Protein AF-A0A1D6EKJ6-F1 (afdb_monomer_lite)

Foldseek 3Di:
DLCVQAVVVDKDFLVRQLVCQVVVVHHSVCSVVVQVVCVVVVQKDWDDDDPTIIIHGDVVVVVPVDDD

pLDDT: mean 80.67, std 13.8, range [33.5, 92.38]

Secondary structure (DSSP, 8-state):
-HHHHHHH---EEHHHHHHHGGGGT--HHHHHHHHHHHHHTTSSEEEEETTEEEEE--HHHHHTT---

Structure (mmCIF, N/CA/C/O backbone):
data_AF-A0A1D6EKJ6-F1
#
_entry.id   AF-A0A1D6EKJ6-F1
#
loop_
_atom_site.group_PDB
_atom_site.id
_atom_site.type_symbol
_atom_site.label_atom_id
_atom_site.label_alt_id
_atom_site.label_comp_id
_atom_site.label_asym_id
_atom_site.label_entity_id
_atom_site.label_seq_id
_atom_site.pdbx_PDB_ins_code
_atom_site.Cartn_x
_atom_site.Cartn_y
_atom_site.Cartn_z
_atom_site.occupancy
_atom_site.B_iso_or_equiv
_atom_site.auth_seq_id
_atom_site.auth_comp_id
_atom_site.auth_asym_id
_atom_site.auth_atom_id
_atom_site.pdbx_PDB_model_num
ATOM 1 N N . MET A 1 1 ? -4.395 -0.179 6.177 1.00 77.12 1 MET A N 1
ATOM 2 C CA . MET A 1 1 ? -3.531 0.030 4.990 1.00 77.12 1 MET A CA 1
ATOM 3 C C . MET A 1 1 ? -4.328 0.448 3.759 1.00 77.12 1 MET A C 1
ATOM 5 O O . MET A 1 1 ? -3.992 1.472 3.187 1.00 77.12 1 MET A O 1
ATOM 9 N N . LEU A 1 2 ? -5.389 -0.283 3.385 1.00 77.00 2 LEU A N 1
ATOM 10 C CA . LEU A 1 2 ? -6.218 -0.017 2.192 1.00 77.00 2 LEU A CA 1
ATOM 11 C C . LEU A 1 2 ? -6.688 1.431 2.035 1.00 77.00 2 LEU A C 1
ATOM 13 O O . LEU A 1 2 ? -6.612 1.980 0.946 1.00 77.00 2 LEU A O 1
ATOM 17 N N . GLN A 1 3 ? -7.087 2.075 3.134 1.00 76.88 3 GLN A N 1
ATOM 18 C CA . GLN A 1 3 ? -7.488 3.485 3.126 1.00 76.88 3 GLN A CA 1
ATOM 19 C C . GLN A 1 3 ? -6.439 4.411 2.493 1.00 76.88 3 GLN A C 1
ATOM 21 O O . GLN A 1 3 ? -6.810 5.333 1.786 1.00 76.88 3 GLN A O 1
ATOM 26 N N . ILE A 1 4 ? -5.143 4.152 2.704 1.00 80.25 4 ILE A N 1
ATOM 27 C CA . ILE A 1 4 ? -4.056 4.966 2.133 1.00 80.25 4 ILE A CA 1
ATOM 28 C C . ILE A 1 4 ? -4.072 4.858 0.607 1.00 80.25 4 ILE A C 1
ATOM 30 O O . ILE A 1 4 ? -3.961 5.857 -0.092 1.00 80.25 4 ILE A O 1
ATOM 34 N N . PHE A 1 5 ? -4.259 3.643 0.095 1.00 81.62 5 PHE A N 1
ATOM 35 C CA . PHE A 1 5 ? -4.308 3.400 -1.338 1.00 81.62 5 PHE A CA 1
ATOM 36 C C . PHE A 1 5 ? -5.557 4.010 -1.979 1.00 81.62 5 PHE A C 1
ATOM 38 O O . PHE A 1 5 ? -5.445 4.636 -3.026 1.00 81.62 5 PHE A O 1
ATOM 45 N N . TYR A 1 6 ? -6.726 3.890 -1.343 1.00 79.00 6 TYR A N 1
ATOM 46 C CA . TYR A 1 6 ? -7.974 4.442 -1.884 1.00 79.00 6 TYR A CA 1
ATOM 47 C C . TYR A 1 6 ? -8.061 5.965 -1.811 1.00 79.00 6 T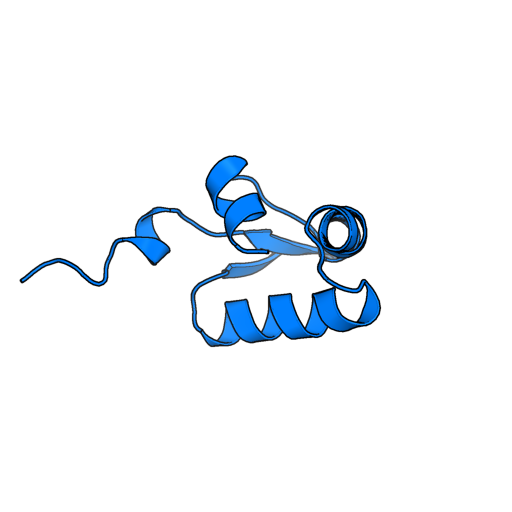YR A C 1
ATOM 49 O O . TYR A 1 6 ? -8.637 6.574 -2.707 1.00 79.00 6 TYR A O 1
ATOM 57 N N . GLU A 1 7 ? -7.513 6.574 -0.760 1.00 77.81 7 GLU A N 1
ATOM 58 C CA . GLU A 1 7 ? -7.559 8.025 -0.557 1.00 77.81 7 GLU A CA 1
ATOM 59 C C . GLU A 1 7 ? -6.517 8.740 -1.425 1.00 77.81 7 GLU A C 1
ATOM 61 O O . GLU A 1 7 ? -6.809 9.786 -1.996 1.00 77.81 7 GLU A O 1
ATOM 66 N N . SER A 1 8 ? -5.318 8.164 -1.571 1.00 77.25 8 SER A N 1
ATOM 67 C CA . SER A 1 8 ? -4.273 8.745 -2.418 1.00 77.25 8 SER A CA 1
ATOM 68 C C . SER A 1 8 ? -4.387 8.353 -3.891 1.00 77.25 8 SER A C 1
ATOM 70 O O . SER A 1 8 ? -3.942 9.121 -4.731 1.00 77.25 8 SER A O 1
ATOM 72 N N . GLN A 1 9 ? -4.958 7.183 -4.214 1.00 76.56 9 GLN A N 1
ATOM 73 C CA . GLN A 1 9 ? -5.026 6.635 -5.583 1.00 76.56 9 GLN A CA 1
ATOM 74 C C . GLN A 1 9 ? -3.664 6.623 -6.303 1.00 76.56 9 GLN A C 1
ATOM 76 O O . GLN A 1 9 ? -3.578 6.752 -7.521 1.00 76.56 9 GLN A O 1
ATOM 81 N N . GLU A 1 10 ? -2.591 6.457 -5.530 1.00 82.50 10 GLU A N 1
ATOM 82 C CA . GLU A 1 10 ? -1.205 6.550 -5.985 1.00 82.50 10 GLU A CA 1
ATOM 83 C C . GLU A 1 10 ? -0.472 5.211 -5.833 1.00 82.50 10 GLU A C 1
ATOM 85 O O . GLU A 1 10 ? -0.917 4.287 -5.141 1.00 82.50 10 GLU A O 1
ATOM 90 N N . PHE A 1 11 ? 0.692 5.123 -6.475 1.00 87.31 11 PHE A N 1
ATOM 91 C CA . PHE A 1 11 ? 1.588 3.978 -6.372 1.00 87.31 11 PHE A CA 1
ATOM 92 C C . PHE A 1 11 ? 2.553 4.160 -5.205 1.00 87.31 11 PHE A C 1
ATOM 94 O O . PHE A 1 11 ? 3.293 5.140 -5.124 1.00 87.31 11 PHE A O 1
ATOM 101 N N . PHE A 1 12 ? 2.613 3.163 -4.332 1.00 89.50 12 PHE A N 1
ATOM 102 C CA . PHE A 1 12 ? 3.480 3.160 -3.165 1.00 89.50 12 PHE A CA 1
ATOM 103 C C . PHE A 1 12 ? 4.548 2.085 -3.270 1.00 89.50 12 PHE A C 1
ATOM 105 O O . PHE A 1 12 ? 4.319 0.975 -3.733 1.00 89.50 12 PHE A O 1
ATOM 112 N N . LEU A 1 13 ? 5.739 2.393 -2.778 1.00 91.00 13 LEU A N 1
ATOM 113 C CA . LEU A 1 13 ? 6.796 1.402 -2.610 1.00 91.00 13 LEU A CA 1
ATOM 114 C C . LEU A 1 13 ? 6.672 0.754 -1.231 1.00 91.00 13 LEU A C 1
ATOM 116 O O . LEU A 1 13 ? 6.200 1.387 -0.286 1.00 91.00 13 LEU A O 1
ATOM 120 N N . LEU A 1 14 ? 7.200 -0.462 -1.075 1.00 88.06 14 LEU A N 1
ATOM 121 C CA . LEU A 1 14 ? 7.221 -1.143 0.228 1.00 88.06 14 LEU A CA 1
ATOM 122 C C . LEU A 1 14 ? 7.833 -0.259 1.328 1.00 88.06 14 LEU A C 1
ATOM 124 O O . LEU A 1 14 ? 7.254 -0.104 2.396 1.00 88.06 14 LEU A O 1
ATOM 128 N N . LYS A 1 15 ? 8.943 0.419 1.008 1.00 88.06 15 LYS A N 1
ATOM 129 C CA . LYS A 1 15 ? 9.626 1.357 1.912 1.00 88.06 15 LYS A CA 1
ATOM 130 C C . LYS A 1 15 ? 8.755 2.550 2.335 1.00 88.06 15 LYS A C 1
ATOM 132 O O . LYS A 1 15 ? 8.913 3.071 3.435 1.00 88.06 15 LYS A O 1
ATOM 137 N N . GLU A 1 16 ? 7.863 3.007 1.454 1.00 90.31 16 GLU A N 1
ATOM 138 C CA . GLU A 1 16 ? 6.958 4.129 1.727 1.00 90.31 16 GLU A CA 1
ATOM 139 C C . GLU A 1 16 ? 5.810 3.656 2.620 1.00 90.31 16 GLU A C 1
ATOM 141 O O . GLU A 1 16 ? 5.475 4.305 3.610 1.00 90.31 16 GLU A O 1
ATOM 146 N N . LEU A 1 17 ? 5.280 2.463 2.341 1.00 87.62 17 LEU A N 1
ATOM 147 C CA . LEU A 1 17 ? 4.282 1.804 3.176 1.00 87.62 17 LEU A CA 1
ATOM 148 C C . LEU A 1 17 ? 4.821 1.523 4.579 1.00 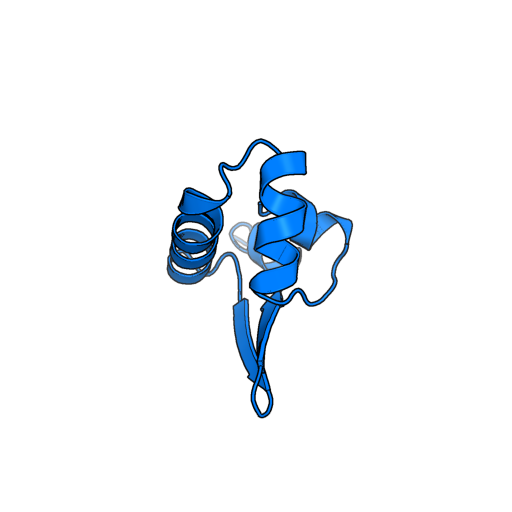87.62 17 LEU A C 1
ATOM 150 O O . LEU A 1 17 ? 4.110 1.772 5.545 1.00 87.62 17 LEU A O 1
ATOM 154 N N . GLU A 1 18 ? 6.076 1.098 4.728 1.00 87.44 18 GLU A N 1
ATOM 155 C CA . GLU A 1 18 ? 6.714 0.897 6.040 1.00 87.44 18 GLU A CA 1
ATOM 156 C C . GLU A 1 18 ? 6.812 2.202 6.854 1.00 87.44 18 GLU A C 1
ATOM 158 O O . GLU A 1 18 ? 6.722 2.178 8.082 1.00 87.44 18 GLU A O 1
ATOM 163 N N . LYS A 1 19 ? 6.911 3.365 6.194 1.00 88.00 19 LYS A N 1
ATOM 164 C CA . LYS A 1 19 ? 6.866 4.683 6.857 1.00 88.00 19 LYS A CA 1
ATOM 165 C C . LYS A 1 19 ? 5.445 5.169 7.154 1.00 88.00 19 LYS A C 1
ATOM 167 O O . LYS A 1 19 ? 5.231 5.870 8.143 1.00 88.00 19 LYS A O 1
ATOM 172 N N . MET A 1 20 ? 4.483 4.853 6.288 1.00 84.81 20 MET A N 1
ATOM 173 C CA . MET A 1 20 ? 3.087 5.300 6.399 1.00 84.81 20 MET A CA 1
ATOM 174 C C . MET A 1 20 ? 2.235 4.403 7.302 1.00 84.81 20 MET A C 1
ATOM 176 O O . MET A 1 20 ? 1.368 4.899 8.018 1.00 84.81 20 MET A O 1
ATOM 180 N N . GLY A 1 21 ? 2.512 3.102 7.319 1.00 84.81 21 GLY A N 1
ATOM 181 C CA . GLY A 1 21 ? 1.837 2.084 8.122 1.00 84.81 21 GLY A CA 1
ATOM 182 C C . GLY A 1 21 ? 1.684 2.455 9.596 1.00 84.81 21 GLY A C 1
ATOM 183 O O . GLY A 1 21 ? 0.539 2.529 10.056 1.00 84.81 21 GLY A O 1
ATOM 184 N N . PRO A 1 22 ? 2.769 2.792 10.324 1.00 83.50 22 PRO A N 1
ATOM 185 C CA . PRO A 1 22 ? 2.667 3.173 11.733 1.00 83.50 22 PRO A CA 1
ATOM 186 C C . PRO A 1 22 ? 1.822 4.428 11.958 1.00 83.50 22 PRO A C 1
ATOM 188 O O . PRO A 1 22 ? 1.161 4.532 12.987 1.00 83.50 22 PRO A O 1
ATOM 191 N N . LYS A 1 23 ? 1.736 5.346 10.982 1.00 84.06 23 LYS A N 1
ATOM 192 C CA . LYS A 1 23 ? 0.852 6.522 11.081 1.00 84.06 23 LYS A CA 1
ATOM 193 C C . LYS A 1 23 ? -0.634 6.167 10.996 1.00 84.06 23 LYS A C 1
ATOM 195 O O . LYS A 1 23 ? -1.470 6.947 11.435 1.00 84.06 23 LYS A O 1
ATOM 200 N N . LYS A 1 24 ? -0.968 5.005 10.432 1.00 80.75 24 LYS A N 1
ATOM 201 C CA . LYS A 1 24 ? -2.335 4.468 10.349 1.00 80.75 24 LYS A CA 1
ATOM 202 C C . LYS A 1 24 ? -2.584 3.341 11.359 1.00 80.75 24 LYS A C 1
ATOM 204 O O . LYS A 1 24 ? -3.574 2.630 11.230 1.00 80.75 24 LYS A O 1
ATOM 209 N N . GLY A 1 25 ? -1.699 3.173 12.347 1.00 79.12 25 GLY A N 1
ATOM 210 C CA . GL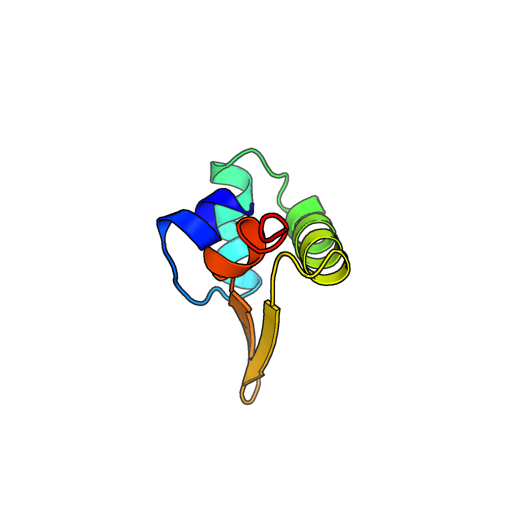Y A 1 25 ? -1.837 2.174 13.410 1.00 79.12 25 GLY A CA 1
ATOM 211 C C . GLY A 1 25 ? -1.358 0.766 13.043 1.00 79.12 25 GLY A C 1
ATOM 212 O O . GLY A 1 25 ? -1.564 -0.160 13.820 1.00 79.12 25 GLY A O 1
ATOM 213 N N . VAL A 1 26 ? -0.708 0.584 11.888 1.00 83.50 26 VAL A N 1
ATOM 214 C CA . VAL A 1 26 ? -0.105 -0.700 11.505 1.00 83.50 26 VAL A CA 1
ATOM 215 C C . VAL A 1 26 ? 1.328 -0.754 12.019 1.00 83.50 26 VAL A C 1
ATOM 217 O O . VAL A 1 26 ? 2.149 0.098 11.685 1.00 83.50 26 VAL A O 1
ATOM 220 N N . ILE A 1 27 ? 1.650 -1.763 12.824 1.00 84.19 27 ILE A N 1
ATOM 221 C CA . ILE A 1 27 ? 3.003 -1.962 13.355 1.00 84.19 27 ILE A CA 1
ATOM 222 C C . ILE A 1 27 ? 3.967 -2.166 12.181 1.00 84.19 27 ILE A C 1
ATOM 224 O O . ILE A 1 27 ? 3.699 -2.995 11.318 1.00 84.19 27 ILE A O 1
ATOM 228 N N . SER A 1 28 ? 5.093 -1.442 12.155 1.00 78.19 28 SER A N 1
ATOM 229 C CA . SER A 1 28 ? 6.040 -1.442 11.021 1.00 78.19 28 SER A CA 1
ATOM 230 C C . SER A 1 28 ? 6.488 -2.855 10.611 1.00 78.19 28 SER A C 1
ATOM 232 O O . SER A 1 28 ? 6.513 -3.191 9.432 1.00 78.19 28 SER A O 1
ATOM 234 N N . GLN A 1 29 ? 6.715 -3.732 11.594 1.00 83.25 29 GLN A N 1
ATOM 235 C CA . GLN A 1 29 ? 7.059 -5.142 11.375 1.00 83.25 29 GLN A CA 1
ATOM 236 C C . GLN A 1 29 ? 5.947 -5.936 10.672 1.00 83.25 29 GLN A C 1
ATOM 238 O O . GLN A 1 29 ? 6.235 -6.821 9.873 1.00 83.25 29 GLN A O 1
ATOM 243 N N . SER A 1 30 ? 4.685 -5.593 10.927 1.00 87.19 30 SER A N 1
ATOM 244 C CA . SER A 1 30 ? 3.513 -6.222 10.316 1.00 87.19 30 SER A CA 1
ATOM 245 C C . SER A 1 30 ? 3.091 -5.557 9.007 1.00 87.19 30 SER A C 1
ATOM 247 O O . SER A 1 30 ? 2.217 -6.087 8.334 1.00 87.19 30 SER A O 1
ATOM 249 N N . VAL A 1 31 ? 3.677 -4.418 8.608 1.00 88.06 31 VAL A N 1
ATOM 250 C CA . VAL A 1 31 ? 3.294 -3.737 7.356 1.00 88.06 31 VAL A CA 1
ATOM 251 C C . VAL A 1 31 ? 3.503 -4.653 6.157 1.00 88.06 31 VAL A C 1
ATOM 253 O O . VAL A 1 31 ? 2.628 -4.722 5.301 1.00 88.06 31 VAL A O 1
ATOM 256 N N . LYS A 1 32 ? 4.621 -5.387 6.102 1.00 86.94 32 LYS A N 1
ATOM 257 C CA . LYS A 1 32 ? 4.877 -6.347 5.019 1.00 86.94 32 LYS A CA 1
ATOM 258 C C . LYS A 1 32 ? 3.835 -7.455 4.977 1.00 86.94 32 LYS A C 1
ATOM 260 O O . LYS A 1 32 ? 3.317 -7.725 3.901 1.00 86.94 32 LYS A O 1
ATOM 265 N N . ASP A 1 33 ? 3.527 -8.041 6.130 1.00 90.38 33 ASP A N 1
ATOM 266 C CA . ASP A 1 33 ? 2.527 -9.103 6.268 1.00 90.38 33 ASP A CA 1
ATOM 267 C C . ASP A 1 33 ? 1.141 -8.617 5.842 1.00 90.38 33 ASP A C 1
ATOM 269 O O . ASP A 1 33 ? 0.491 -9.233 5.008 1.00 90.38 33 ASP A O 1
ATOM 273 N N . VAL A 1 34 ? 0.731 -7.440 6.324 1.00 89.25 34 VAL A N 1
ATOM 274 C CA . VAL A 1 34 ? -0.551 -6.825 5.967 1.00 89.25 34 VAL A CA 1
ATOM 275 C C . VAL A 1 34 ? -0.605 -6.511 4.476 1.00 89.25 34 VAL A C 1
ATOM 277 O O . VAL A 1 34 ? -1.585 -6.843 3.827 1.00 89.25 34 VAL A O 1
ATOM 280 N N . VAL A 1 35 ? 0.430 -5.893 3.901 1.00 88.12 35 VAL A N 1
ATOM 281 C CA . VAL A 1 35 ? 0.474 -5.605 2.457 1.00 88.12 35 VAL A CA 1
ATOM 282 C C . VAL A 1 35 ? 0.438 -6.897 1.648 1.00 88.12 35 VAL A C 1
ATOM 284 O O . VAL A 1 35 ? -0.265 -6.958 0.649 1.00 88.12 35 VAL A O 1
ATOM 287 N N . GLN A 1 36 ? 1.151 -7.938 2.076 1.00 89.56 36 GLN A N 1
ATOM 288 C CA . GLN A 1 36 ? 1.116 -9.239 1.420 1.00 89.56 36 GLN A CA 1
ATOM 289 C C . GLN A 1 36 ? -0.259 -9.889 1.493 1.00 89.56 36 GLN A C 1
ATOM 291 O O . GLN A 1 36 ? -0.730 -10.336 0.458 1.00 89.56 36 GLN A O 1
ATOM 296 N N . SER A 1 37 ? -0.896 -9.888 2.661 1.00 91.25 37 SER A N 1
ATOM 297 C CA . SER A 1 37 ? -2.248 -10.410 2.852 1.00 91.25 37 SER A CA 1
ATOM 298 C C . SER A 1 37 ? -3.268 -9.643 2.012 1.00 91.25 37 SER A C 1
ATOM 300 O O . SER A 1 37 ? -4.160 -10.247 1.446 1.00 91.25 37 SER A O 1
ATOM 302 N N . LEU A 1 38 ? -3.108 -8.325 1.862 1.00 88.38 38 LEU A N 1
ATOM 303 C CA . LEU A 1 38 ? -3.961 -7.515 0.987 1.00 88.38 38 LEU A CA 1
ATOM 304 C C . LEU A 1 38 ? -3.744 -7.802 -0.500 1.00 88.38 38 LEU A C 1
ATOM 306 O O . LEU A 1 38 ? -4.669 -7.640 -1.285 1.00 88.38 38 LEU A O 1
ATOM 310 N N . VAL A 1 39 ? -2.524 -8.171 -0.889 1.00 89.25 39 VAL A N 1
ATOM 311 C CA . VAL A 1 39 ? -2.233 -8.610 -2.258 1.00 89.25 39 VAL A CA 1
ATOM 312 C C . VAL A 1 39 ? -2.788 -10.005 -2.521 1.00 89.25 39 VAL A C 1
ATOM 314 O O . VAL A 1 39 ? -3.254 -10.266 -3.620 1.00 89.25 39 VAL A O 1
ATOM 317 N N . ASP A 1 40 ? -2.713 -10.891 -1.530 1.00 89.75 40 ASP A N 1
ATOM 318 C CA . ASP A 1 40 ? -3.263 -12.248 -1.599 1.00 89.75 40 ASP A CA 1
ATOM 319 C C . ASP A 1 40 ? -4.790 -12.237 -1.758 1.00 89.75 40 ASP A C 1
ATOM 321 O O . ASP A 1 40 ? -5.333 -13.015 -2.530 1.00 89.75 40 ASP A O 1
ATOM 325 N N . ASP A 1 41 ? -5.461 -11.285 -1.104 1.00 87.31 41 ASP A N 1
ATOM 326 C CA . ASP A 1 41 ? -6.908 -11.048 -1.204 1.00 87.31 41 ASP A CA 1
ATOM 327 C C . ASP A 1 41 ? -7.314 -10.287 -2.492 1.00 87.31 41 ASP A C 1
ATOM 329 O O . ASP A 1 41 ? -8.444 -9.824 -2.612 1.00 87.31 41 ASP A O 1
ATOM 333 N N . ASP A 1 42 ? -6.381 -10.067 -3.432 1.00 85.12 42 ASP A N 1
ATOM 334 C CA . ASP A 1 42 ? -6.544 -9.252 -4.652 1.00 85.12 42 ASP A CA 1
ATOM 335 C C . ASP A 1 42 ? -6.969 -7.782 -4.410 1.00 85.12 42 ASP A C 1
ATOM 337 O O . ASP A 1 42 ? -7.211 -7.020 -5.346 1.00 85.12 42 ASP A O 1
ATOM 341 N N . LEU A 1 43 ? -6.985 -7.318 -3.156 1.00 85.94 43 LEU A N 1
ATOM 342 C CA . LEU A 1 43 ? -7.358 -5.949 -2.790 1.00 85.94 43 LEU A CA 1
ATOM 343 C C . LEU A 1 43 ? -6.242 -4.934 -3.067 1.00 85.94 43 LEU A C 1
ATOM 345 O O . LEU A 1 43 ? -6.512 -3.742 -3.208 1.00 85.94 43 LEU A O 1
ATOM 349 N N . VAL A 1 44 ? -4.979 -5.359 -3.104 1.00 87.88 44 VAL A N 1
ATOM 350 C CA . VAL A 1 44 ? -3.819 -4.523 -3.452 1.00 87.88 44 VAL A CA 1
ATOM 351 C C . VAL A 1 44 ? -3.056 -5.188 -4.586 1.00 87.88 44 VAL A C 1
ATOM 353 O O . VAL A 1 44 ? -2.583 -6.309 -4.479 1.00 87.88 44 VAL A O 1
ATOM 356 N N . LEU A 1 45 ? -2.857 -4.460 -5.670 1.00 88.44 45 LEU A N 1
ATOM 357 C CA . LEU A 1 45 ? -2.022 -4.894 -6.775 1.00 88.44 45 LEU A CA 1
ATOM 358 C C . LEU A 1 45 ? -0.558 -4.630 -6.428 1.00 88.44 45 LEU A C 1
ATOM 360 O O . LEU A 1 45 ? -0.216 -3.598 -5.843 1.00 88.44 45 LEU A O 1
ATOM 364 N N . LYS A 1 46 ? 0.316 -5.560 -6.811 1.00 90.75 46 LYS A N 1
ATOM 365 C CA . LYS A 1 46 ? 1.765 -5.364 -6.776 1.00 90.75 46 LYS A CA 1
ATOM 366 C C . LYS A 1 46 ? 2.354 -5.650 -8.143 1.00 90.75 46 LYS A C 1
ATOM 368 O O . LYS A 1 46 ? 1.993 -6.639 -8.773 1.00 90.75 46 LYS A O 1
ATOM 373 N N . ASP A 1 47 ? 3.319 -4.844 -8.551 1.00 92.38 47 ASP A N 1
ATOM 374 C CA . ASP A 1 47 ? 4.077 -5.093 -9.770 1.00 92.38 47 ASP A CA 1
ATOM 375 C C . ASP A 1 47 ? 5.519 -4.628 -9.619 1.00 92.38 47 ASP A C 1
ATOM 377 O O . ASP A 1 47 ? 5.839 -3.719 -8.846 1.00 92.38 47 ASP A O 1
ATOM 381 N N . LYS A 1 48 ? 6.417 -5.305 -10.326 1.00 91.81 48 LYS A N 1
ATOM 382 C CA . LYS A 1 48 ? 7.842 -5.020 -10.279 1.00 91.81 48 LYS A CA 1
ATOM 383 C C . LYS A 1 48 ? 8.239 -4.266 -11.539 1.00 91.81 48 LYS A C 1
ATOM 385 O O . LYS A 1 48 ? 8.577 -4.866 -12.556 1.00 91.81 48 LYS A O 1
ATOM 390 N N . ILE A 1 49 ? 8.319 -2.947 -11.414 1.00 90.81 49 ILE A N 1
ATOM 391 C CA . ILE A 1 49 ? 8.800 -2.075 -12.479 1.00 90.81 49 ILE A CA 1
ATOM 392 C C . ILE A 1 49 ? 10.301 -1.822 -12.277 1.00 90.81 49 ILE A C 1
ATOM 394 O O . ILE A 1 49 ? 10.738 -1.127 -11.355 1.00 90.81 49 ILE A O 1
ATOM 398 N N . GLY A 1 50 ? 11.118 -2.431 -13.142 1.00 91.19 50 GLY A N 1
ATOM 399 C CA . GLY A 1 50 ? 12.579 -2.347 -13.090 1.00 91.19 50 GLY A CA 1
ATOM 400 C C . GLY A 1 50 ? 13.167 -3.052 -11.861 1.00 91.19 50 GLY A C 1
ATOM 401 O O . GLY A 1 50 ? 13.074 -4.272 -11.714 1.00 91.19 50 GLY A O 1
ATOM 402 N N . THR A 1 51 ? 13.805 -2.289 -10.973 1.00 89.81 51 THR A N 1
ATOM 403 C CA . THR A 1 51 ? 14.405 -2.789 -9.720 1.00 89.81 51 THR A CA 1
ATOM 404 C C . THR A 1 51 ? 13.511 -2.619 -8.494 1.00 89.81 51 THR A C 1
ATOM 406 O 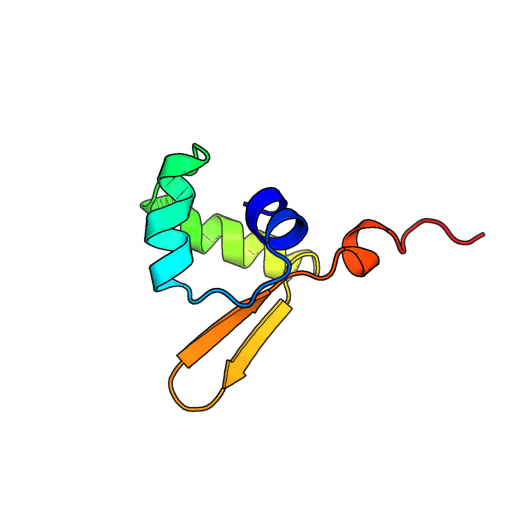O . THR A 1 51 ? 13.868 -3.110 -7.425 1.00 89.81 51 THR A O 1
ATOM 409 N N . SER A 1 52 ? 12.356 -1.960 -8.627 1.00 88.50 52 SER A N 1
ATOM 410 C CA . SER A 1 52 ? 11.480 -1.629 -7.499 1.00 88.50 52 SER A CA 1
ATOM 411 C C . SER A 1 52 ? 10.112 -2.296 -7.620 1.00 88.50 52 SER A C 1
ATOM 413 O O . SER A 1 52 ? 9.574 -2.440 -8.714 1.00 88.50 52 SER A O 1
ATOM 415 N N . VAL A 1 53 ? 9.550 -2.704 -6.478 1.00 90.88 53 VAL A N 1
ATOM 416 C CA . VAL A 1 53 ? 8.190 -3.253 -6.392 1.00 90.88 53 VAL A CA 1
ATOM 417 C C . VAL A 1 53 ? 7.243 -2.153 -5.941 1.00 90.88 53 VAL A C 1
ATOM 419 O O . VAL A 1 53 ? 7.424 -1.580 -4.861 1.00 90.88 53 VAL A O 1
ATOM 422 N N . TYR A 1 54 ? 6.254 -1.880 -6.778 1.00 91.44 54 TYR A N 1
ATOM 423 C CA . TYR A 1 54 ? 5.202 -0.908 -6.554 1.00 91.44 54 TYR A CA 1
ATOM 424 C C . TYR A 1 54 ? 3.925 -1.624 -6.142 1.00 91.44 54 TYR A C 1
ATOM 426 O O . TYR A 1 54 ? 3.625 -2.712 -6.624 1.00 91.44 54 TYR A O 1
ATOM 434 N N . PHE A 1 55 ? 3.188 -0.990 -5.245 1.00 91.44 55 PHE A N 1
ATOM 435 C CA . PHE A 1 55 ? 1.940 -1.452 -4.673 1.00 91.44 55 PHE A CA 1
ATOM 436 C C . PHE A 1 55 ? 0.905 -0.360 -4.879 1.00 91.44 55 PHE A C 1
ATOM 438 O O . PHE A 1 55 ? 1.170 0.806 -4.588 1.00 91.44 55 PHE A O 1
ATOM 445 N N . TRP A 1 56 ? -0.270 -0.716 -5.361 1.00 90.00 56 TRP A N 1
ATOM 446 C CA . TRP A 1 56 ? -1.367 0.224 -5.530 1.00 90.00 56 TRP A CA 1
ATOM 447 C C . TRP A 1 56 ? -2.690 -0.501 -5.359 1.00 90.00 56 TRP A C 1
ATOM 449 O O . TRP A 1 56 ? -2.758 -1.722 -5.426 1.00 90.00 56 TRP A O 1
ATOM 459 N N . SER A 1 57 ? -3.759 0.245 -5.134 1.00 86.81 57 SER A N 1
ATOM 460 C CA . SER A 1 57 ? -5.098 -0.327 -5.150 1.00 86.81 57 SER A CA 1
ATOM 461 C C . SER A 1 57 ? -6.032 0.609 -5.886 1.00 86.81 57 SER A C 1
ATOM 463 O O . SER A 1 57 ? -5.931 1.830 -5.754 1.00 86.81 57 SER A O 1
ATOM 465 N N . LEU A 1 58 ? -6.917 0.030 -6.689 1.00 75.94 58 LEU A N 1
ATOM 466 C CA . LEU A 1 58 ? -7.932 0.778 -7.406 1.00 75.94 58 LEU A CA 1
ATOM 467 C C . LEU A 1 58 ? -9.222 0.775 -6.580 1.00 75.94 58 LEU A C 1
ATOM 469 O O . LEU A 1 58 ? -9.640 -0.289 -6.122 1.00 75.94 58 LEU A O 1
ATOM 473 N N . PRO A 1 59 ? -9.916 1.918 -6.444 1.00 65.19 59 PRO A N 1
ATOM 474 C CA . PRO A 1 59 ? -11.215 1.967 -5.768 1.00 65.19 59 PRO A CA 1
ATOM 475 C C . PRO A 1 59 ? -12.254 1.052 -6.438 1.00 65.19 59 PRO A C 1
ATOM 477 O O . PRO A 1 59 ? -13.170 0.571 -5.777 1.00 65.19 59 PRO A O 1
ATOM 480 N N . SER A 1 60 ? -12.091 0.758 -7.734 1.00 60.50 60 SER A N 1
ATOM 481 C CA . SER A 1 60 ? -12.927 -0.191 -8.474 1.00 60.50 60 SER A CA 1
ATOM 482 C C . SER A 1 60 ? -12.770 -1.640 -8.005 1.00 60.50 60 SER A C 1
ATOM 484 O O . SER A 1 60 ? -13.712 -2.410 -8.143 1.00 60.50 60 SER A O 1
ATOM 486 N N . CYS A 1 61 ? -11.639 -2.016 -7.401 1.00 54.12 61 CYS A N 1
ATOM 487 C CA . CYS A 1 61 ? -11.440 -3.361 -6.856 1.00 54.12 61 CYS A CA 1
ATOM 488 C C . CYS A 1 61 ? -12.219 -3.558 -5.540 1.00 54.12 61 CYS A C 1
ATO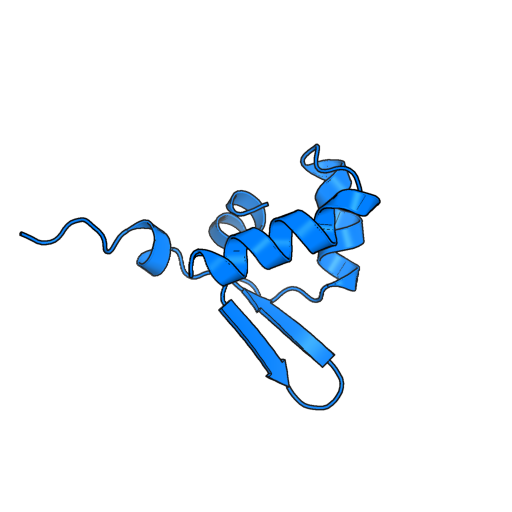M 490 O O . CYS A 1 61 ? -12.788 -4.618 -5.308 1.00 54.12 61 CYS A O 1
ATOM 492 N N . ALA A 1 62 ? -12.385 -2.490 -4.749 1.00 53.56 62 ALA A N 1
ATOM 493 C CA . ALA A 1 62 ? -13.253 -2.474 -3.565 1.00 53.56 62 ALA A CA 1
ATOM 494 C C . ALA A 1 62 ? -14.756 -2.522 -3.901 1.00 53.56 62 ALA A C 1
ATOM 496 O O . ALA A 1 62 ? -15.574 -2.863 -3.049 1.00 53.56 62 ALA A O 1
ATOM 497 N N . GLY A 1 63 ? -15.124 -2.105 -5.118 1.00 46.09 63 GLY A N 1
ATOM 498 C CA . GLY A 1 63 ? -16.510 -1.885 -5.534 1.00 46.09 63 GLY A CA 1
ATOM 499 C C . GLY A 1 63 ? -17.089 -2.928 -6.490 1.00 46.09 63 GLY A C 1
ATOM 500 O O . GLY A 1 63 ? -18.290 -2.895 -6.731 1.00 46.09 63 GLY A O 1
ATOM 501 N N . ASN A 1 64 ? -16.297 -3.857 -7.036 1.00 46.78 64 ASN A N 1
ATOM 502 C CA . ASN A 1 64 ? -16.784 -4.754 -8.094 1.00 46.78 64 ASN A CA 1
ATOM 503 C C . ASN A 1 64 ? -17.395 -6.082 -7.603 1.00 46.78 64 ASN A C 1
ATOM 505 O O . ASN A 1 64 ? -17.64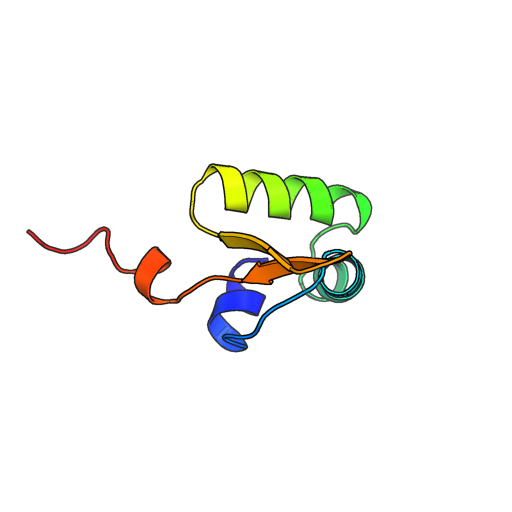8 -6.966 -8.413 1.00 46.78 64 ASN A O 1
ATOM 509 N N . GLN A 1 65 ? -17.691 -6.227 -6.306 1.00 48.22 65 GLN A N 1
ATOM 510 C CA . GLN A 1 65 ? -18.535 -7.331 -5.818 1.00 48.22 65 GLN A CA 1
ATOM 511 C C . GLN A 1 65 ? -20.041 -7.009 -5.850 1.00 48.22 65 GLN A C 1
ATOM 513 O O . GLN A 1 65 ? -20.849 -7.795 -5.363 1.00 48.22 65 GLN A O 1
ATOM 518 N N . VAL A 1 66 ? -20.435 -5.875 -6.440 1.00 48.22 66 VAL A N 1
ATOM 519 C CA . VAL A 1 66 ? -21.842 -5.512 -6.650 1.00 48.22 66 VAL A CA 1
ATOM 520 C C . VAL A 1 66 ? -22.127 -5.179 -8.110 1.00 48.22 66 VAL A C 1
ATOM 522 O O . VAL A 1 66 ? -22.347 -4.025 -8.454 1.00 48.22 66 VAL A O 1
ATOM 525 N N . LEU A 1 67 ? -22.209 -6.192 -8.970 1.00 33.50 67 LEU A N 1
ATOM 526 C CA . LEU A 1 67 ? -23.159 -6.132 -10.082 1.00 33.50 67 LEU A CA 1
ATOM 527 C C . LEU A 1 67 ? -23.924 -7.470 -10.172 1.00 33.50 67 LEU A C 1
ATOM 529 O O . LEU A 1 67 ? -23.288 -8.516 -10.045 1.00 33.50 67 LEU A O 1
ATOM 533 N N . PRO A 1 68 ? -25.269 -7.418 -10.278 1.00 45.09 68 PRO A N 1
ATOM 534 C CA . PRO A 1 68 ? -26.178 -8.569 -10.225 1.00 45.09 68 PRO A CA 1
ATOM 535 C C . PRO A 1 68 ? -26.094 -9.498 -11.441 1.00 45.09 68 PRO A C 1
ATOM 537 O O . PRO A 1 68 ? -25.651 -9.039 -12.519 1.00 45.09 68 PRO A O 1
#

Organism: Zea mays (NCBI:txid4577)

InterPro domains:
  IPR040453 Mnd1, HTH domain [PF03962] (1-59)

Sequence (68 aa):
MLQIFYESQEFFLLKELEKMGPKKGVISQSVKDVVQSLVDDDLVLKDKIGTSVYFWSLPSCAGNQVLP

Radius of gyration: 12.1 Å; chains: 1; bounding box: 41×21×26 Å